Protein AF-W2BY68-F1 (afdb_monomer_lite)

Radius of gyration: 16.37 Å; chains: 1; bounding box: 42×28×41 Å

Structure (mmCIF, N/CA/C/O backbone):
data_AF-W2BY68-F1
#
_entry.id   AF-W2BY68-F1
#
loop_
_atom_site.group_PDB
_atom_site.id
_atom_site.type_symbol
_atom_site.label_atom_id
_atom_site.label_alt_id
_atom_site.label_comp_id
_atom_site.label_asym_id
_atom_site.label_entity_id
_atom_site.label_seq_id
_atom_site.pdbx_PDB_ins_code
_atom_site.Cartn_x
_atom_site.Cartn_y
_atom_site.Cartn_z
_atom_site.occupancy
_atom_site.B_iso_or_equiv
_atom_site.auth_seq_id
_atom_site.auth_comp_id
_atom_site.auth_asym_id
_atom_site.auth_atom_id
_atom_site.pdbx_PDB_model_num
ATOM 1 N N . MET A 1 1 ? 4.811 -6.636 -8.216 1.00 82.31 1 MET A N 1
ATOM 2 C CA . MET A 1 1 ? 4.349 -5.610 -9.170 1.00 82.31 1 MET A CA 1
ATOM 3 C C . MET A 1 1 ? 2.846 -5.752 -9.392 1.00 82.31 1 MET A C 1
ATOM 5 O O . MET A 1 1 ? 2.160 -5.671 -8.385 1.00 82.31 1 MET A O 1
ATOM 9 N N . SER A 1 2 ? 2.323 -6.033 -10.588 1.00 94.19 2 SER A N 1
ATOM 10 C CA . SER A 1 2 ? 0.878 -6.070 -10.904 1.00 94.19 2 SER A CA 1
ATOM 11 C C . SER A 1 2 ? 0.505 -7.366 -11.647 1.00 94.19 2 SER A C 1
ATOM 13 O O . SER A 1 2 ? 1.397 -8.061 -12.145 1.00 94.19 2 SER A O 1
ATOM 15 N N . THR A 1 3 ? -0.783 -7.720 -11.717 1.00 95.12 3 THR A N 1
ATOM 16 C CA . THR A 1 3 ? -1.300 -8.758 -12.635 1.00 95.12 3 THR A CA 1
ATOM 17 C C . THR A 1 3 ? -1.560 -8.231 -14.054 1.00 95.12 3 THR A C 1
ATOM 19 O O . THR A 1 3 ? -1.813 -9.010 -14.981 1.00 95.12 3 THR A O 1
ATOM 22 N N . ASP A 1 4 ? -1.507 -6.911 -14.264 1.00 96.19 4 ASP A N 1
ATOM 23 C CA . ASP A 1 4 ? -1.556 -6.306 -15.593 1.00 96.19 4 ASP A CA 1
ATOM 24 C C . ASP A 1 4 ? -0.158 -6.258 -16.221 1.00 96.19 4 ASP A C 1
ATOM 26 O O . ASP A 1 4 ? 0.640 -5.360 -15.950 1.00 96.19 4 ASP A O 1
ATOM 30 N N . ASN A 1 5 ? 0.121 -7.200 -17.126 1.00 96.06 5 ASN A N 1
ATOM 31 C CA . ASN A 1 5 ? 1.390 -7.256 -17.857 1.00 96.06 5 ASN A CA 1
ATOM 32 C C . ASN A 1 5 ? 1.709 -5.961 -18.622 1.00 96.06 5 ASN A C 1
ATOM 34 O O . ASN A 1 5 ? 2.878 -5.665 -18.842 1.00 96.06 5 ASN A O 1
ATOM 38 N N . ARG A 1 6 ? 0.704 -5.159 -19.005 1.00 96.56 6 ARG A N 1
ATOM 39 C CA . ARG A 1 6 ? 0.944 -3.867 -19.667 1.00 96.56 6 ARG A CA 1
ATOM 40 C C . ARG A 1 6 ? 1.532 -2.849 -18.698 1.00 96.56 6 ARG A C 1
ATOM 42 O O . ARG A 1 6 ? 2.388 -2.070 -19.091 1.00 96.56 6 ARG A O 1
ATOM 49 N N . GLN A 1 7 ? 1.086 -2.855 -17.442 1.00 96.44 7 GLN A N 1
ATOM 50 C CA . GLN A 1 7 ? 1.659 -2.004 -16.398 1.00 96.44 7 GLN A CA 1
ATOM 51 C C . GLN A 1 7 ? 3.060 -2.482 -16.018 1.00 96.44 7 GLN A C 1
ATOM 53 O O . GLN A 1 7 ? 3.944 -1.657 -15.816 1.00 96.44 7 GLN A O 1
ATOM 58 N N . VAL A 1 8 ? 3.284 -3.802 -16.022 1.00 95.06 8 VAL A N 1
ATOM 59 C CA . VAL A 1 8 ? 4.629 -4.363 -15.849 1.00 95.06 8 VAL A CA 1
ATOM 60 C C . VAL A 1 8 ? 5.577 -3.883 -16.944 1.00 95.06 8 VAL A C 1
ATOM 62 O O . VAL A 1 8 ? 6.671 -3.426 -16.635 1.00 95.06 8 VAL A O 1
ATOM 65 N N . GLN A 1 9 ? 5.143 -3.934 -18.203 1.00 96.50 9 GLN A N 1
ATOM 66 C CA . GLN A 1 9 ? 5.961 -3.475 -19.320 1.00 96.50 9 GLN A CA 1
ATOM 67 C C . GLN A 1 9 ? 6.228 -1.967 -19.254 1.00 96.50 9 GLN A C 1
ATOM 69 O O . GLN A 1 9 ? 7.367 -1.554 -19.417 1.00 96.50 9 GLN A O 1
ATOM 74 N N . LYS A 1 10 ? 5.218 -1.149 -18.922 1.00 95.44 10 LYS A N 1
ATOM 75 C CA . LYS A 1 10 ? 5.407 0.299 -18.733 1.00 95.44 10 LYS A CA 1
ATOM 76 C C . LYS A 1 10 ? 6.469 0.626 -17.687 1.00 95.44 10 LYS A C 1
ATOM 78 O O . LYS A 1 10 ? 7.245 1.534 -17.917 1.00 95.44 10 LYS A O 1
ATOM 83 N N . TYR A 1 11 ? 6.497 -0.097 -16.566 1.00 94.31 11 TYR A N 1
ATOM 84 C CA . TYR A 1 11 ? 7.529 0.086 -15.542 1.00 94.31 11 TYR A CA 1
ATOM 85 C C . TYR A 1 11 ? 8.931 -0.249 -16.071 1.00 94.31 11 TYR A C 1
ATOM 87 O O . TYR A 1 11 ? 9.885 0.450 -15.759 1.00 94.31 11 TYR A O 1
ATOM 95 N N . ILE A 1 12 ? 9.055 -1.317 -16.867 1.00 94.00 12 ILE A N 1
ATOM 96 C CA . ILE A 1 12 ? 10.333 -1.728 -17.470 1.00 94.00 12 ILE A CA 1
ATOM 97 C C . ILE A 1 12 ? 10.817 -0.695 -18.496 1.00 94.00 12 ILE A C 1
ATOM 99 O O . ILE A 1 12 ? 12.010 -0.424 -18.566 1.00 94.00 12 ILE A O 1
ATOM 103 N N . ASP A 1 13 ? 9.896 -0.134 -19.279 1.00 95.00 13 ASP A N 1
ATOM 104 C CA 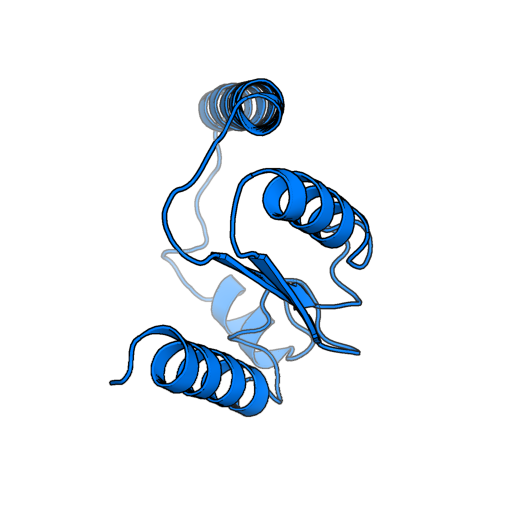. ASP A 1 13 ? 10.205 0.825 -20.344 1.00 95.00 13 ASP A CA 1
ATOM 105 C C . ASP A 1 13 ? 10.3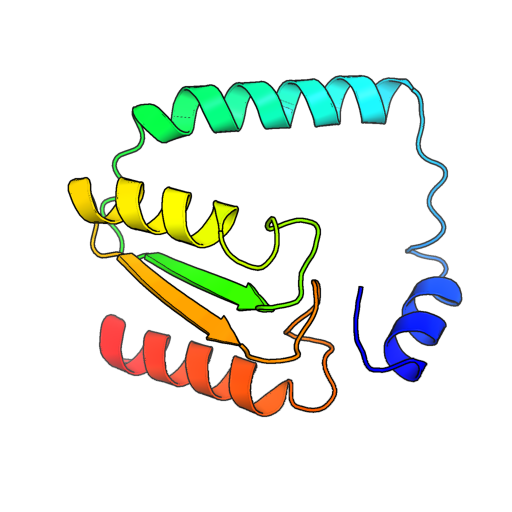98 2.265 -19.825 1.00 95.00 13 ASP A C 1
ATOM 107 O O . ASP A 1 13 ? 10.775 3.148 -20.596 1.00 95.00 13 ASP A O 1
ATOM 111 N N . ASP A 1 14 ? 10.117 2.526 -18.545 1.00 94.94 14 ASP A N 1
ATOM 112 C CA . ASP A 1 14 ? 10.234 3.851 -17.936 1.00 94.94 14 ASP A CA 1
ATOM 113 C C . ASP A 1 14 ? 11.692 4.151 -17.545 1.00 94.94 14 ASP A C 1
ATOM 115 O O . ASP A 1 14 ? 12.259 3.550 -16.629 1.00 94.94 14 ASP A O 1
ATOM 119 N N . GLU A 1 15 ? 12.293 5.136 -18.218 1.00 93.31 15 GLU A N 1
ATOM 120 C CA . GLU A 1 15 ? 13.669 5.586 -17.975 1.00 93.31 15 GLU A CA 1
ATOM 121 C C . GLU A 1 15 ? 13.904 6.117 -16.552 1.00 93.31 15 GLU A C 1
ATOM 123 O O . GLU A 1 15 ? 15.034 6.094 -16.061 1.00 93.31 15 GLU A O 1
ATOM 128 N N . PHE A 1 16 ? 12.849 6.554 -15.857 1.00 92.62 16 PHE A N 1
ATOM 129 C CA . PHE A 1 16 ? 12.935 6.980 -14.462 1.00 92.62 16 PHE A CA 1
ATOM 130 C C . PHE A 1 16 ? 12.922 5.802 -13.481 1.00 92.62 16 PHE A C 1
ATOM 132 O O . PHE A 1 16 ? 13.234 5.990 -12.304 1.00 92.62 16 PHE A O 1
ATOM 139 N N . CYS A 1 17 ? 12.580 4.596 -13.943 1.00 90.25 17 CYS A N 1
ATOM 140 C CA . CYS A 1 17 ? 12.519 3.381 -13.132 1.00 90.25 17 CYS A CA 1
ATOM 141 C C . CYS A 1 17 ? 13.762 2.482 -13.290 1.00 90.25 17 CYS A C 1
ATOM 143 O O . CYS A 1 17 ? 14.051 1.693 -12.386 1.00 90.25 17 CYS A O 1
ATOM 145 N N . ASP A 1 18 ? 14.550 2.630 -14.364 1.00 82.19 18 ASP A N 1
ATOM 146 C CA . ASP A 1 18 ? 15.813 1.898 -14.586 1.00 82.19 18 ASP A CA 1
ATOM 147 C C . ASP A 1 18 ? 16.991 2.483 -13.775 1.00 82.19 18 ASP A C 1
ATOM 149 O O . ASP A 1 18 ? 18.025 2.922 -14.288 1.00 82.19 18 ASP A O 1
ATOM 153 N N . ILE A 1 19 ? 16.827 2.531 -12.451 1.00 83.00 19 ILE A N 1
ATOM 154 C CA . ILE A 1 19 ? 17.829 3.092 -11.543 1.00 83.00 19 ILE A CA 1
ATOM 155 C C . ILE A 1 19 ? 18.793 1.996 -11.090 1.00 83.00 19 ILE A C 1
ATOM 157 O O . ILE A 1 19 ? 18.419 1.022 -10.432 1.00 83.00 19 ILE A O 1
ATOM 161 N N . LYS A 1 20 ? 20.089 2.201 -11.345 1.00 86.19 20 LYS A N 1
ATOM 162 C CA . LYS A 1 20 ? 21.148 1.349 -10.790 1.00 86.19 20 LYS A CA 1
ATOM 163 C C . LYS A 1 20 ? 21.270 1.563 -9.286 1.00 86.19 20 LYS A C 1
ATOM 165 O O . LYS A 1 20 ? 21.794 2.572 -8.816 1.00 86.19 20 LYS A O 1
ATOM 170 N N . ILE A 1 21 ? 20.821 0.569 -8.533 1.00 89.62 21 ILE A N 1
ATOM 171 C CA . ILE A 1 21 ? 20.899 0.570 -7.078 1.00 89.62 21 ILE A CA 1
ATOM 172 C C . ILE A 1 21 ? 22.336 0.285 -6.617 1.00 89.62 21 ILE A C 1
ATOM 174 O O . ILE A 1 21 ? 22.996 -0.630 -7.108 1.00 89.62 21 ILE A O 1
ATOM 178 N N . THR A 1 22 ? 22.822 1.062 -5.647 1.00 95.06 22 THR A N 1
ATOM 179 C CA . THR A 1 22 ? 24.170 0.912 -5.077 1.00 95.06 22 THR A CA 1
ATOM 180 C C . THR A 1 22 ? 24.161 0.097 -3.782 1.00 95.06 22 THR A C 1
ATOM 182 O O . THR A 1 22 ? 23.143 -0.036 -3.105 1.00 95.06 22 THR A O 1
ATOM 185 N N . ASN A 1 23 ? 25.332 -0.387 -3.360 1.00 95.69 23 ASN A N 1
ATOM 186 C CA . ASN A 1 23 ? 25.480 -1.017 -2.041 1.00 95.69 23 ASN A CA 1
ATOM 187 C C . ASN A 1 23 ? 25.124 -0.060 -0.888 1.00 95.69 23 ASN A C 1
ATOM 189 O O . ASN A 1 23 ? 24.616 -0.502 0.141 1.00 95.69 23 ASN A O 1
ATOM 193 N N . GLY A 1 24 ? 25.373 1.245 -1.066 1.00 97.00 24 GLY A N 1
ATOM 194 C CA . GLY A 1 24 ? 24.979 2.276 -0.103 1.00 97.00 24 GLY A CA 1
ATOM 195 C C . GLY A 1 24 ? 23.465 2.325 0.079 1.00 97.00 24 GLY A C 1
ATOM 196 O O . GLY A 1 24 ? 22.988 2.253 1.206 1.00 97.00 24 GLY A O 1
ATOM 197 N N . PHE A 1 25 ? 22.714 2.301 -1.027 1.00 95.19 25 PHE A N 1
ATOM 198 C CA . PHE A 1 25 ? 21.255 2.225 -0.974 1.00 95.19 25 PHE A CA 1
ATOM 199 C C . PHE A 1 25 ? 20.776 1.009 -0.179 1.00 95.19 25 PHE A C 1
ATOM 201 O O . PHE A 1 25 ? 19.944 1.160 0.707 1.00 95.19 25 PHE A O 1
ATOM 208 N N . TYR A 1 26 ? 21.302 -0.193 -0.449 1.00 95.06 26 TYR A N 1
ATOM 209 C CA . TYR A 1 26 ? 20.862 -1.391 0.275 1.00 95.06 26 TYR A CA 1
ATOM 210 C C . TYR A 1 26 ? 21.137 -1.288 1.775 1.00 95.06 26 TYR A C 1
ATOM 212 O O . TYR A 1 26 ? 20.295 -1.682 2.583 1.00 95.06 26 TYR A O 1
ATOM 220 N N . LYS A 1 27 ? 22.293 -0.736 2.159 1.00 97.31 27 LYS A N 1
ATOM 221 C CA . LYS A 1 27 ? 22.623 -0.491 3.565 1.00 97.31 27 LYS A CA 1
ATOM 222 C C . LYS A 1 27 ? 21.586 0.427 4.217 1.00 97.31 27 LYS A C 1
ATOM 224 O O . LYS A 1 27 ? 21.067 0.085 5.280 1.00 97.31 27 LYS A O 1
ATOM 229 N N . ASP A 1 28 ? 21.271 1.545 3.576 1.00 96.75 28 ASP A N 1
ATOM 230 C CA . ASP A 1 28 ? 20.349 2.543 4.119 1.00 96.75 28 ASP A CA 1
ATOM 231 C C . ASP A 1 28 ? 18.904 2.028 4.137 1.00 96.75 28 ASP A C 1
ATOM 233 O O . ASP A 1 28 ? 18.201 2.185 5.134 1.00 96.75 28 ASP A O 1
ATOM 237 N N . PHE A 1 29 ? 18.486 1.316 3.090 1.00 95.38 29 PHE A N 1
ATOM 238 C CA . PHE A 1 29 ? 17.174 0.681 2.990 1.00 95.38 29 PHE A CA 1
ATOM 239 C C . PHE A 1 29 ? 16.949 -0.341 4.112 1.00 95.38 29 PHE A C 1
ATOM 241 O O . PHE A 1 29 ? 15.958 -0.270 4.840 1.00 95.38 29 PHE A O 1
ATOM 248 N N . MET A 1 30 ? 17.899 -1.261 4.315 1.00 95.81 30 MET A N 1
ATOM 249 C CA . MET A 1 30 ? 17.813 -2.264 5.384 1.00 95.81 30 MET A CA 1
ATOM 250 C C . MET A 1 30 ? 17.848 -1.622 6.774 1.00 95.81 30 MET A C 1
ATOM 252 O O . MET A 1 30 ? 17.134 -2.064 7.678 1.00 95.81 30 MET A O 1
ATOM 256 N N . HIS A 1 31 ? 18.657 -0.574 6.953 1.00 96.50 31 HIS A N 1
ATOM 257 C CA . HIS A 1 31 ? 18.691 0.185 8.198 1.00 96.50 31 HIS A CA 1
ATOM 258 C C . HIS A 1 31 ? 17.338 0.855 8.481 1.00 96.50 31 HIS A C 1
ATOM 260 O O . HIS A 1 31 ? 16.790 0.684 9.570 1.00 96.50 31 HIS A O 1
ATOM 266 N N . GLY A 1 32 ? 16.754 1.529 7.487 1.00 96.00 32 GLY A N 1
ATOM 267 C CA . GLY A 1 32 ? 15.443 2.166 7.594 1.00 96.00 32 GLY A CA 1
ATOM 268 C C . GLY A 1 32 ? 14.330 1.177 7.940 1.00 96.00 32 GLY A C 1
ATOM 269 O O . GLY A 1 32 ? 13.562 1.422 8.869 1.00 96.00 32 GLY A O 1
ATOM 270 N N . MET A 1 33 ? 14.283 0.015 7.276 1.00 93.56 33 MET A N 1
ATOM 271 C CA . MET A 1 33 ? 13.299 -1.030 7.595 1.00 93.56 33 MET A CA 1
ATOM 272 C C . MET A 1 33 ? 13.404 -1.508 9.050 1.00 93.56 33 MET A C 1
ATOM 274 O O . MET A 1 33 ? 12.385 -1.693 9.722 1.00 93.56 33 MET A O 1
ATOM 278 N N . LYS A 1 34 ? 14.631 -1.677 9.561 1.00 93.25 34 LYS A N 1
ATOM 279 C CA . LYS A 1 34 ? 14.866 -2.073 10.955 1.00 93.25 34 LYS A CA 1
ATOM 280 C C . LYS A 1 34 ? 14.374 -1.007 11.935 1.00 93.25 34 LYS A C 1
ATOM 282 O O . LYS A 1 34 ? 13.714 -1.349 12.918 1.00 93.25 34 LYS A O 1
ATOM 287 N N . GLU A 1 35 ? 14.671 0.264 11.675 1.00 93.31 35 GLU A N 1
ATOM 288 C CA . GLU A 1 35 ? 14.247 1.360 12.549 1.00 93.31 35 GLU A CA 1
ATOM 289 C C . GLU A 1 35 ? 12.725 1.545 12.546 1.00 93.31 35 GLU A C 1
ATOM 291 O O . GLU A 1 35 ? 12.134 1.671 13.619 1.00 93.31 35 GLU A O 1
ATOM 296 N N . ILE A 1 36 ? 12.066 1.453 11.386 1.00 90.62 36 ILE A N 1
ATOM 297 C CA . ILE A 1 36 ? 10.597 1.508 11.294 1.00 90.62 36 ILE A CA 1
ATOM 298 C C . ILE A 1 36 ? 9.963 0.379 12.115 1.00 90.62 36 ILE A C 1
ATOM 300 O O . ILE A 1 36 ? 9.072 0.633 12.922 1.00 90.62 36 ILE A O 1
ATOM 304 N N . SER A 1 37 ? 10.456 -0.857 11.978 1.00 87.19 37 SER A N 1
ATOM 305 C CA . SER A 1 37 ? 9.949 -2.002 12.748 1.00 87.19 37 SER A CA 1
ATOM 306 C C . SER A 1 37 ? 10.143 -1.838 14.263 1.00 87.19 37 SER A C 1
ATOM 308 O O . SER A 1 37 ? 9.318 -2.297 15.055 1.00 87.19 37 SER A O 1
ATOM 310 N N . ARG A 1 38 ? 11.218 -1.165 14.691 1.00 87.31 38 ARG A N 1
ATOM 311 C CA . ARG A 1 38 ? 11.452 -0.846 16.105 1.00 87.31 38 ARG A CA 1
ATOM 312 C C . ARG A 1 38 ? 10.458 0.197 16.620 1.00 87.31 38 ARG A C 1
ATOM 314 O O . ARG A 1 38 ? 9.945 0.032 17.725 1.00 87.31 38 ARG A O 1
ATOM 321 N N . LEU A 1 39 ? 10.210 1.250 15.841 1.00 84.38 39 LEU A N 1
ATOM 322 C CA . LEU A 1 39 ? 9.342 2.370 16.219 1.00 84.38 39 LEU A CA 1
ATOM 323 C C . LEU A 1 39 ? 7.853 2.016 16.183 1.00 84.38 39 LEU A C 1
ATOM 325 O O . LEU A 1 39 ? 7.107 2.515 17.026 1.00 84.38 39 LEU A O 1
ATOM 329 N N . GLU A 1 40 ? 7.433 1.137 15.267 1.00 80.06 40 GLU A N 1
ATOM 330 C CA . GLU A 1 40 ? 6.039 0.689 15.110 1.00 80.06 40 GLU A CA 1
ATOM 331 C C . GLU A 1 40 ? 5.426 0.207 16.431 1.00 80.06 40 GLU A C 1
ATOM 333 O O . GLU A 1 40 ? 4.290 0.551 16.743 1.00 80.06 40 GLU A O 1
ATOM 338 N N . LYS A 1 41 ? 6.213 -0.457 17.284 1.00 72.75 41 LYS A N 1
ATOM 339 C CA . LYS A 1 41 ? 5.774 -0.945 18.603 1.00 72.75 41 LYS A CA 1
ATOM 340 C C . LYS A 1 41 ? 5.389 0.152 19.599 1.00 72.75 41 LYS A C 1
ATOM 342 O O . LYS A 1 41 ? 4.741 -0.138 20.600 1.00 72.75 41 LYS A O 1
ATOM 347 N N . SER A 1 42 ? 5.843 1.379 19.366 1.00 75.06 42 SER A N 1
ATOM 348 C CA . SER A 1 42 ? 5.647 2.535 20.249 1.00 75.06 42 SER A CA 1
ATOM 349 C C . SER A 1 42 ? 4.847 3.662 19.598 1.00 75.06 42 SER A C 1
ATOM 351 O O . SER A 1 42 ? 4.640 4.700 20.224 1.00 75.06 42 SER A O 1
ATOM 353 N N . LEU A 1 43 ? 4.422 3.487 18.343 1.00 75.75 43 LEU A N 1
ATOM 354 C CA . LEU A 1 43 ? 3.749 4.540 17.602 1.00 75.75 43 LEU A CA 1
ATOM 355 C C . LEU A 1 43 ? 2.281 4.644 18.037 1.00 75.75 43 LEU A C 1
ATOM 357 O O . LEU A 1 43 ? 1.523 3.676 17.997 1.00 75.75 43 LEU A O 1
ATOM 361 N N . SER A 1 44 ? 1.882 5.848 18.435 1.00 77.44 44 SER A N 1
ATOM 362 C CA . SER A 1 44 ? 0.485 6.223 18.627 1.00 77.44 44 SER A CA 1
ATOM 363 C C . SER A 1 44 ? 0.159 7.319 17.624 1.00 77.44 44 SER A C 1
ATOM 365 O O . SER A 1 44 ? 0.801 8.371 17.630 1.00 77.44 44 SER A O 1
ATOM 367 N N . VAL A 1 45 ? -0.793 7.054 16.730 1.00 82.62 45 VAL A N 1
ATOM 368 C CA . VAL A 1 45 ? -1.236 8.010 15.710 1.00 82.62 45 VAL A CA 1
ATOM 369 C C . VAL A 1 45 ? -2.613 8.533 16.105 1.00 82.62 45 VAL A C 1
ATOM 371 O O . VAL A 1 45 ? -3.539 7.759 16.334 1.00 82.62 45 VAL A O 1
ATOM 374 N N . SER A 1 46 ? -2.772 9.851 16.199 1.00 85.38 46 SER A N 1
ATOM 375 C CA . SER A 1 46 ? -4.057 10.466 16.562 1.00 85.38 46 SER A CA 1
ATOM 376 C C . SER A 1 46 ? -5.062 10.508 15.406 1.00 85.38 46 SER A C 1
ATOM 378 O O . SER A 1 46 ? -6.253 10.702 15.638 1.00 85.38 46 SER A O 1
ATOM 380 N N . ALA A 1 47 ? -4.600 10.327 14.167 1.00 89.38 47 ALA A N 1
ATOM 381 C CA . ALA A 1 47 ? -5.430 10.342 12.969 1.00 89.38 47 ALA A CA 1
ATOM 382 C C . ALA A 1 47 ? -5.953 8.939 12.595 1.00 89.38 47 ALA A C 1
ATOM 384 O O . ALA A 1 47 ? -5.265 7.939 12.833 1.00 89.38 47 ALA A O 1
ATOM 385 N N . PRO A 1 48 ? -7.138 8.850 11.960 1.00 93.69 48 PRO A N 1
ATOM 386 C CA . PRO A 1 48 ? -7.597 7.624 11.321 1.00 93.69 48 PRO A CA 1
ATOM 387 C C . PRO A 1 48 ? -6.594 7.108 10.280 1.00 93.69 48 PRO A C 1
ATOM 389 O O . PRO A 1 48 ? -6.028 7.885 9.514 1.00 93.69 48 PRO A O 1
ATOM 392 N N . CYS A 1 49 ? -6.381 5.795 10.248 1.00 93.94 49 CYS A N 1
ATOM 393 C CA . CYS A 1 49 ? -5.392 5.140 9.396 1.00 93.94 49 CYS A CA 1
ATOM 394 C C . CYS A 1 49 ? -6.058 4.080 8.513 1.00 93.94 49 CYS A C 1
ATOM 396 O O . CYS A 1 49 ? -6.656 3.132 9.023 1.00 93.94 49 CYS A O 1
ATOM 398 N N . LEU A 1 50 ? -5.895 4.189 7.196 1.00 96.81 50 LEU A N 1
ATOM 399 C CA . LEU A 1 50 ? -6.320 3.159 6.252 1.00 96.81 50 LEU A CA 1
ATOM 400 C C . LEU A 1 50 ? -5.122 2.323 5.793 1.00 96.81 50 LEU A C 1
ATOM 402 O O . LEU A 1 50 ? -4.191 2.836 5.176 1.00 96.81 50 LEU A O 1
ATOM 406 N N . PHE A 1 51 ? -5.178 1.020 6.047 1.00 97.31 51 PHE A N 1
ATOM 407 C CA . PHE A 1 51 ? -4.231 0.037 5.536 1.00 97.31 51 PHE A CA 1
ATOM 408 C C . PHE A 1 51 ? -4.850 -0.684 4.341 1.00 97.31 51 PHE A C 1
ATOM 410 O O . PHE A 1 51 ? -5.887 -1.335 4.470 1.00 97.31 51 PHE A O 1
ATOM 417 N N . ILE A 1 52 ? -4.202 -0.602 3.180 1.00 98.31 52 ILE A N 1
ATOM 418 C CA . ILE A 1 52 ? -4.635 -1.287 1.959 1.00 98.31 52 ILE A CA 1
ATOM 419 C C . ILE A 1 52 ? -3.494 -2.079 1.334 1.00 98.31 52 ILE A C 1
ATOM 421 O O . ILE A 1 52 ? -2.349 -1.633 1.330 1.00 98.31 52 ILE A O 1
ATOM 425 N N . SER A 1 53 ? -3.796 -3.269 0.819 1.00 98.38 53 SER A N 1
ATOM 426 C CA . SER A 1 53 ? -2.819 -4.117 0.129 1.00 98.38 53 SER A CA 1
ATOM 427 C C . SER A 1 53 ? -3.515 -5.146 -0.763 1.00 98.38 53 SER A C 1
ATOM 429 O O . SER A 1 53 ? -4.708 -5.416 -0.600 1.00 98.38 53 SER A O 1
ATOM 431 N N . GLY A 1 54 ? -2.781 -5.715 -1.716 1.00 98.19 54 GLY A N 1
ATOM 432 C CA . GLY A 1 54 ? -3.240 -6.865 -2.483 1.00 98.19 54 GLY A CA 1
ATOM 433 C C . GLY A 1 54 ? -3.137 -8.137 -1.648 1.00 98.19 54 GLY A C 1
ATOM 434 O O . GLY A 1 54 ? -2.161 -8.337 -0.924 1.00 98.19 54 GLY A O 1
ATOM 435 N N . GLU A 1 55 ? -4.143 -9.003 -1.730 1.00 98.06 55 GLU A N 1
ATOM 436 C CA . GLU A 1 55 ? -4.132 -10.286 -1.019 1.00 98.06 55 GLU A CA 1
ATOM 437 C C . 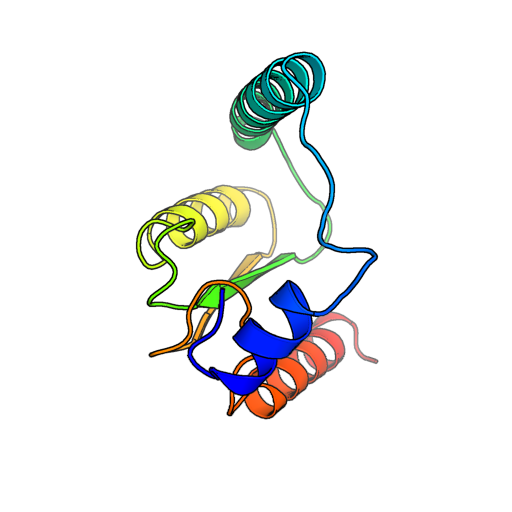GLU A 1 55 ? -3.000 -11.205 -1.511 1.00 98.06 55 GLU A C 1
ATOM 439 O O . GLU A 1 55 ? -2.388 -11.909 -0.711 1.00 98.06 55 GLU A O 1
ATOM 444 N N . ASP A 1 56 ? -2.641 -11.102 -2.794 1.00 97.81 56 ASP A N 1
ATOM 445 C CA . ASP A 1 56 ? -1.606 -11.912 -3.442 1.00 97.81 56 ASP A CA 1
ATOM 446 C C . ASP A 1 56 ? -0.247 -11.186 -3.514 1.00 97.81 56 ASP A C 1
ATOM 448 O O . ASP A 1 56 ? 0.622 -11.520 -4.331 1.00 97.81 56 ASP A O 1
ATOM 452 N N . ASP A 1 57 ? -0.034 -10.161 -2.679 1.00 97.81 57 ASP A N 1
ATOM 453 C CA . ASP A 1 57 ? 1.244 -9.458 -2.594 1.00 97.81 57 ASP A CA 1
ATOM 454 C C . ASP A 1 57 ? 2.274 -10.245 -1.752 1.00 97.81 57 ASP A C 1
ATOM 456 O O . ASP A 1 57 ? 2.142 -10.328 -0.523 1.00 97.81 57 ASP A O 1
ATOM 460 N N . PRO A 1 58 ? 3.353 -10.784 -2.359 1.00 96.19 58 PRO A N 1
ATOM 461 C CA . PRO A 1 58 ? 4.387 -11.491 -1.610 1.00 96.19 58 PRO A CA 1
ATOM 462 C C . PRO A 1 58 ? 5.181 -10.572 -0.672 1.00 96.19 58 PRO A C 1
ATOM 464 O O . PRO A 1 58 ? 5.693 -11.056 0.335 1.00 96.19 58 PRO A O 1
ATOM 467 N N . VAL A 1 59 ? 5.262 -9.262 -0.947 1.00 95.44 59 VAL A N 1
ATOM 468 C CA . VAL A 1 59 ? 5.963 -8.302 -0.072 1.00 95.44 59 VAL A CA 1
ATOM 469 C C . VAL A 1 59 ? 5.251 -8.203 1.279 1.00 95.44 59 VAL A C 1
ATOM 471 O O . VAL A 1 59 ? 5.886 -8.228 2.332 1.00 95.44 59 VAL A O 1
ATOM 474 N N . GLY A 1 60 ? 3.917 -8.180 1.259 1.00 92.69 60 GLY A N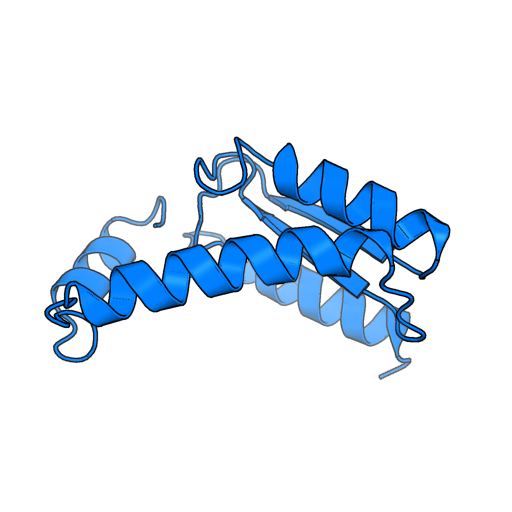 1
ATOM 475 C CA . GLY A 1 60 ? 3.063 -8.193 2.446 1.00 92.69 60 GLY A CA 1
ATOM 476 C C . GLY A 1 60 ? 2.861 -9.572 3.084 1.00 92.69 60 GLY A C 1
ATOM 477 O O . GLY A 1 60 ? 2.007 -9.692 3.967 1.00 92.69 60 GLY A O 1
ATOM 478 N N . ASN A 1 61 ? 3.601 -10.606 2.657 1.00 96.62 61 ASN A N 1
ATOM 479 C CA . ASN A 1 61 ? 3.379 -12.005 3.041 1.00 96.62 61 ASN A CA 1
ATOM 480 C C . ASN A 1 61 ? 1.923 -12.447 2.798 1.00 96.62 61 ASN A C 1
ATOM 482 O O . ASN A 1 61 ? 1.272 -12.987 3.695 1.00 96.62 61 ASN A O 1
ATOM 486 N N . LEU A 1 62 ? 1.404 -12.162 1.598 1.00 97.06 62 LEU A N 1
ATOM 487 C CA . LEU A 1 62 ? 0.023 -12.449 1.195 1.00 97.06 62 LEU A CA 1
ATOM 488 C C . LEU A 1 62 ? -0.992 -11.824 2.172 1.00 97.06 62 LEU A C 1
ATOM 490 O O . LEU A 1 62 ? -1.790 -12.505 2.814 1.00 97.06 62 LEU A O 1
ATOM 494 N N . GLY A 1 63 ? -0.839 -10.518 2.413 1.00 96.06 63 GLY A N 1
ATOM 495 C CA . GLY A 1 63 ? -1.672 -9.729 3.327 1.00 96.06 63 GLY A CA 1
ATOM 496 C C . GLY A 1 63 ? -1.427 -9.942 4.829 1.00 96.06 63 GLY A C 1
ATOM 497 O O . GLY A 1 63 ? -1.880 -9.126 5.639 1.00 96.06 63 GLY A O 1
ATOM 498 N N . LYS A 1 64 ? -0.687 -10.980 5.245 1.00 97.38 64 LYS A N 1
ATOM 499 C CA . LYS A 1 64 ? -0.480 -11.306 6.672 1.00 97.38 64 LYS A CA 1
ATOM 500 C C . LYS A 1 64 ? 0.277 -10.216 7.424 1.00 97.38 64 LYS A C 1
ATOM 502 O O . LYS A 1 64 ? -0.114 -9.860 8.535 1.00 97.38 64 LYS A O 1
ATOM 507 N N . SER A 1 65 ? 1.338 -9.671 6.828 1.00 94.81 65 SER A N 1
ATOM 508 C CA . SER A 1 65 ? 2.163 -8.646 7.478 1.00 94.81 65 SER A CA 1
ATOM 509 C C . SER A 1 65 ? 1.384 -7.342 7.657 1.00 94.81 65 SER A C 1
ATOM 511 O O . SER A 1 65 ? 1.376 -6.778 8.747 1.00 94.81 65 SER A O 1
ATOM 513 N N . VAL A 1 66 ? 0.656 -6.899 6.626 1.00 95.88 66 VAL A N 1
ATOM 514 C CA . VAL A 1 66 ? -0.174 -5.680 6.689 1.00 95.88 66 VAL A CA 1
ATOM 515 C C . VAL A 1 66 ? -1.316 -5.847 7.695 1.00 95.88 66 VAL A C 1
ATOM 517 O O . VAL A 1 66 ? -1.609 -4.927 8.458 1.00 95.88 66 VAL A O 1
ATOM 520 N N . SER A 1 67 ? -1.905 -7.044 7.769 1.00 96.56 67 SER A N 1
ATOM 521 C CA . SER A 1 67 ? -2.930 -7.369 8.767 1.00 96.56 67 SER A CA 1
ATOM 522 C C . SER A 1 67 ? -2.402 -7.274 10.198 1.00 96.56 67 SER A C 1
ATOM 524 O O . SER A 1 67 ? -3.067 -6.700 11.061 1.00 96.56 67 SER A O 1
ATOM 526 N N . ALA A 1 68 ? -1.199 -7.799 10.451 1.00 94.25 68 ALA A N 1
ATOM 527 C CA . ALA A 1 68 ? -0.559 -7.726 11.761 1.00 94.25 68 ALA A CA 1
ATOM 528 C C . ALA A 1 68 ? -0.259 -6.275 12.174 1.00 94.25 68 ALA A C 1
ATOM 530 O O . ALA A 1 68 ? -0.533 -5.896 13.312 1.00 94.25 68 ALA A O 1
ATOM 531 N N . ILE A 1 69 ? 0.227 -5.452 11.238 1.00 92.81 69 ILE A N 1
ATOM 532 C CA . ILE A 1 69 ? 0.486 -4.025 11.479 1.00 92.81 69 ILE A CA 1
ATOM 533 C C . ILE A 1 69 ? -0.826 -3.297 11.795 1.00 92.81 69 ILE A C 1
ATOM 535 O O . ILE A 1 69 ? -0.927 -2.636 12.825 1.00 92.81 69 ILE A O 1
ATOM 539 N N . CYS A 1 70 ? -1.872 -3.467 10.978 1.00 94.38 70 CYS A N 1
ATOM 540 C CA . CYS A 1 70 ? -3.172 -2.846 11.247 1.00 94.38 70 CYS A CA 1
ATOM 541 C C . CYS A 1 70 ? -3.731 -3.270 12.618 1.00 94.38 70 CYS A C 1
ATOM 543 O O . CYS A 1 70 ? -4.232 -2.437 13.372 1.00 94.38 70 CYS A O 1
ATOM 545 N N . HIS A 1 71 ? -3.598 -4.550 12.986 1.00 93.12 71 HIS A N 1
ATOM 546 C CA . HIS A 1 71 ? -4.006 -5.038 14.304 1.00 93.12 71 HIS A CA 1
ATOM 547 C C . HIS A 1 71 ? -3.267 -4.335 15.453 1.00 93.12 71 HIS A C 1
ATOM 549 O O . HIS A 1 71 ? -3.878 -4.052 16.483 1.00 93.12 71 HIS A O 1
ATOM 555 N N . ASN A 1 72 ? -1.978 -4.022 15.295 1.00 90.06 72 ASN A N 1
ATOM 556 C CA . ASN A 1 72 ? -1.244 -3.242 16.289 1.00 90.06 72 ASN A CA 1
ATOM 557 C C . ASN A 1 72 ? -1.737 -1.796 16.359 1.00 90.06 72 ASN A C 1
ATOM 559 O O . ASN A 1 72 ? -1.989 -1.310 17.458 1.00 90.06 72 ASN A O 1
ATOM 563 N N . TYR A 1 73 ? -1.961 -1.144 15.216 1.00 91.69 73 TYR A N 1
ATOM 564 C CA . TYR A 1 73 ? -2.474 0.230 15.180 1.00 91.69 73 TYR A CA 1
ATOM 565 C C . TYR A 1 73 ? -3.875 0.349 15.780 1.00 91.69 73 TYR A C 1
ATOM 567 O O . TYR A 1 73 ? -4.161 1.326 16.461 1.00 91.69 73 TYR A O 1
ATOM 575 N N . LYS A 1 74 ? -4.733 -0.669 15.635 1.00 91.50 74 LYS A N 1
ATOM 576 C CA . LYS A 1 74 ? -6.059 -0.701 16.281 1.00 91.50 74 LYS A CA 1
ATOM 577 C C . LYS A 1 74 ? -6.012 -0.616 17.813 1.00 91.50 74 LYS A C 1
ATOM 579 O O . LYS A 1 74 ? -7.037 -0.339 18.427 1.00 91.50 74 LYS A O 1
ATOM 584 N N . LYS A 1 75 ? -4.858 -0.864 18.447 1.00 89.19 75 LYS A N 1
ATOM 585 C CA . LYS A 1 75 ? -4.690 -0.749 19.908 1.00 89.19 75 LYS A CA 1
ATOM 586 C C . LYS A 1 75 ? -4.553 0.702 20.374 1.00 89.19 75 LYS A C 1
ATOM 588 O O . LYS A 1 75 ? -4.795 0.973 21.546 1.00 89.19 75 LYS A O 1
ATOM 593 N N . THR A 1 76 ? -4.142 1.612 19.490 1.00 88.06 76 THR A N 1
ATOM 594 C CA . THR A 1 76 ? -3.801 3.005 19.831 1.00 88.06 76 THR A CA 1
ATOM 595 C C . THR A 1 76 ? -4.475 4.042 18.929 1.00 88.06 76 THR A C 1
ATOM 597 O O . THR A 1 76 ? -4.522 5.214 19.296 1.00 88.06 76 THR A O 1
ATOM 600 N N . SER A 1 77 ? -5.035 3.629 17.791 1.00 88.94 77 SER A N 1
ATOM 601 C CA . SER A 1 77 ? -5.551 4.498 16.730 1.00 88.94 77 SER A CA 1
ATOM 602 C C . SER A 1 77 ? -6.803 3.906 16.071 1.00 88.94 77 SER A C 1
ATOM 604 O O . SER A 1 77 ? -7.018 2.692 16.080 1.00 88.94 77 SER A O 1
ATOM 606 N N . ASN A 1 78 ? -7.620 4.752 15.433 1.00 91.88 78 ASN A N 1
ATOM 607 C CA . ASN A 1 78 ? -8.700 4.283 14.561 1.00 91.88 78 ASN A CA 1
ATOM 608 C C . ASN A 1 78 ? -8.096 3.760 13.249 1.00 91.88 78 ASN A C 1
ATOM 610 O O . ASN A 1 78 ? -7.684 4.554 12.408 1.00 91.88 78 ASN A O 1
ATOM 614 N N . ALA A 1 79 ? -8.001 2.442 13.091 1.00 94.19 79 ALA A N 1
ATOM 615 C CA . ALA A 1 79 ? -7.365 1.828 11.932 1.00 94.19 79 ALA A CA 1
ATOM 616 C C . ALA A 1 79 ? -8.294 0.852 11.202 1.00 94.19 79 ALA A C 1
ATOM 618 O O . ALA A 1 79 ? -8.950 0.010 11.819 1.00 94.19 79 ALA A O 1
ATOM 619 N N . GLU A 1 80 ? -8.289 0.919 9.875 1.00 96.88 80 GLU A N 1
ATOM 620 C CA . GLU A 1 80 ? -9.052 0.052 8.980 1.00 96.88 80 GLU A CA 1
ATOM 621 C C . GLU A 1 80 ? -8.113 -0.745 8.069 1.00 96.88 80 GLU A C 1
ATOM 623 O O . GLU A 1 80 ? -7.042 -0.265 7.706 1.00 96.88 80 GLU A O 1
ATOM 628 N N . LEU A 1 81 ? -8.509 -1.966 7.703 1.00 98.06 81 LEU A N 1
ATOM 629 C CA . LEU A 1 81 ? -7.778 -2.812 6.763 1.00 98.06 81 LEU A CA 1
ATOM 630 C C . LEU A 1 81 ? -8.683 -3.217 5.605 1.00 98.06 81 LEU A C 1
ATOM 632 O O . LEU A 1 81 ? -9.750 -3.789 5.832 1.00 98.06 81 LEU A O 1
ATOM 636 N N . LYS A 1 82 ? -8.181 -3.054 4.382 1.00 98.38 82 LYS A N 1
ATOM 637 C CA . LYS A 1 82 ? -8.755 -3.651 3.179 1.00 98.38 82 LYS A CA 1
ATOM 638 C C . LYS A 1 82 ? -7.698 -4.434 2.408 1.00 98.38 82 LYS A C 1
ATOM 640 O O . LYS A 1 82 ? -6.730 -3.870 1.908 1.00 98.38 82 LYS A O 1
ATOM 645 N N . LEU A 1 83 ? -7.924 -5.738 2.274 1.00 98.50 83 LEU A N 1
ATOM 646 C CA . LEU A 1 83 ? -7.199 -6.572 1.319 1.00 98.50 83 LEU A CA 1
ATOM 647 C C . LEU A 1 83 ? -8.026 -6.696 0.038 1.00 98.50 83 LEU A C 1
ATOM 649 O O . LEU A 1 83 ? -9.237 -6.933 0.097 1.00 98.50 83 LEU A O 1
ATOM 653 N N . PHE A 1 84 ? -7.383 -6.486 -1.108 1.00 98.38 84 PHE A N 1
ATOM 654 C CA . PHE A 1 84 ? -8.004 -6.632 -2.420 1.00 98.38 84 PHE A CA 1
ATOM 655 C C . PHE A 1 84 ? -7.688 -8.026 -2.984 1.00 98.38 84 PHE A C 1
ATOM 657 O O . PHE A 1 84 ? -6.520 -8.292 -3.285 1.00 98.38 84 PHE A O 1
ATOM 664 N N . PRO A 1 85 ? -8.693 -8.915 -3.123 1.00 97.69 85 PRO A N 1
ATOM 665 C CA . PRO A 1 85 ? -8.479 -10.269 -3.623 1.00 97.69 85 PRO A CA 1
ATOM 666 C C . PRO A 1 85 ? -7.853 -10.271 -5.014 1.00 97.69 85 PRO A C 1
ATOM 668 O O . PRO A 1 85 ? -8.186 -9.422 -5.845 1.00 97.69 85 PRO A O 1
ATOM 671 N N . HIS A 1 86 ? -6.967 -11.234 -5.268 1.00 96.88 86 HIS A N 1
ATOM 672 C CA . HIS A 1 86 ? -6.288 -11.449 -6.555 1.00 96.88 86 HIS A CA 1
ATOM 673 C C . HIS A 1 86 ? -5.359 -10.322 -7.034 1.00 96.88 86 HIS A C 1
ATOM 675 O O . HIS A 1 86 ? -4.760 -10.425 -8.105 1.00 96.88 86 HIS A O 1
ATOM 681 N N . MET A 1 87 ? -5.227 -9.240 -6.265 1.00 98.19 87 MET A N 1
ATOM 682 C CA . MET A 1 87 ? -4.309 -8.149 -6.569 1.00 98.19 87 MET A CA 1
ATOM 683 C C . MET A 1 87 ? -2.939 -8.410 -5.945 1.00 98.19 87 MET A C 1
ATOM 685 O O . MET A 1 87 ? -2.843 -8.951 -4.842 1.00 98.19 87 MET A O 1
ATOM 689 N N . ARG A 1 88 ? -1.876 -7.992 -6.638 1.00 97.31 88 ARG A N 1
ATOM 690 C CA . ARG A 1 88 ? -0.494 -8.068 -6.146 1.00 97.31 88 ARG A CA 1
ATOM 691 C C . ARG A 1 88 ? -0.091 -6.740 -5.490 1.00 97.31 88 ARG A C 1
ATOM 693 O O . ARG A 1 88 ? -0.911 -6.038 -4.912 1.00 97.31 88 ARG A O 1
ATOM 700 N N . HIS A 1 89 ? 1.196 -6.412 -5.552 1.00 97.56 89 HIS A N 1
ATOM 701 C CA . HIS A 1 89 ? 1.808 -5.284 -4.852 1.00 97.56 89 HIS A CA 1
ATOM 702 C C . HIS A 1 89 ? 1.234 -3.915 -5.254 1.00 97.56 89 HIS A C 1
ATOM 704 O O . HIS A 1 89 ? 0.914 -3.094 -4.400 1.00 97.56 89 HIS A O 1
ATOM 710 N N . GLU A 1 90 ? 1.076 -3.661 -6.554 1.00 97.25 90 GLU A N 1
ATOM 711 C CA . GLU A 1 90 ? 0.677 -2.348 -7.066 1.00 97.25 90 GLU A CA 1
ATOM 712 C C . GLU A 1 90 ? -0.831 -2.254 -7.299 1.00 97.25 90 GLU A C 1
ATOM 714 O O . GLU A 1 90 ? -1.285 -2.093 -8.428 1.00 97.25 90 GLU A O 1
ATOM 719 N N . ILE A 1 91 ? -1.621 -2.332 -6.229 1.00 97.94 91 ILE A N 1
ATOM 720 C CA . ILE A 1 91 ? -3.095 -2.321 -6.292 1.00 97.94 91 ILE A CA 1
ATOM 721 C C . ILE A 1 91 ? -3.687 -1.129 -7.076 1.00 97.94 91 ILE A C 1
ATOM 723 O O . ILE A 1 91 ? -4.734 -1.253 -7.706 1.00 97.94 91 ILE A O 1
ATOM 727 N N . LEU A 1 92 ? -2.995 0.015 -7.106 1.00 97.94 92 LEU A N 1
ATOM 728 C CA . LEU A 1 92 ? -3.397 1.205 -7.874 1.00 97.94 92 LEU A CA 1
ATOM 729 C C . LEU A 1 92 ? -3.155 1.060 -9.392 1.00 97.94 92 LEU A C 1
ATOM 731 O O . LEU A 1 92 ? -3.775 1.755 -10.195 1.00 97.94 92 LEU A O 1
ATOM 735 N N . ASN A 1 93 ? -2.298 0.121 -9.790 1.00 97.50 93 ASN A N 1
ATOM 736 C CA . ASN A 1 93 ? -1.955 -0.215 -11.173 1.00 97.50 93 ASN A CA 1
ATOM 737 C C . ASN A 1 93 ? -2.464 -1.617 -11.569 1.00 97.50 93 ASN A C 1
ATOM 739 O O . ASN A 1 93 ? -1.955 -2.231 -12.509 1.00 97.50 93 ASN A O 1
ATOM 743 N N . GLU A 1 94 ? -3.441 -2.165 -10.848 1.00 97.25 94 GLU A N 1
ATOM 744 C CA . GLU A 1 94 ? -4.110 -3.412 -11.224 1.00 97.25 94 GLU A CA 1
ATOM 745 C C . GLU A 1 94 ? -5.217 -3.174 -12.258 1.00 97.25 94 GLU A C 1
ATOM 747 O O . GLU A 1 94 ? -5.726 -2.063 -12.419 1.00 97.25 94 GLU A O 1
ATOM 752 N N . LYS A 1 95 ? -5.645 -4.239 -12.947 1.00 96.56 95 LYS A N 1
ATOM 753 C CA . LYS A 1 95 ? -6.706 -4.155 -13.975 1.00 96.56 95 LYS A CA 1
ATOM 754 C C . LYS A 1 95 ? -8.010 -3.561 -13.440 1.00 96.56 95 LYS A C 1
ATOM 756 O O . LYS A 1 95 ? -8.713 -2.863 -14.164 1.00 96.56 95 LYS A O 1
ATOM 761 N N . GLU A 1 96 ? -8.324 -3.845 -12.178 1.00 95.69 96 GLU A N 1
ATOM 762 C CA . GLU A 1 96 ? -9.511 -3.338 -11.487 1.00 95.69 96 GLU A CA 1
ATOM 763 C C . GLU A 1 96 ? -9.183 -2.219 -10.487 1.00 95.69 96 GLU A C 1
ATOM 765 O O . GLU A 1 96 ? -9.881 -2.050 -9.486 1.00 95.69 96 GLU A O 1
ATOM 770 N N . ASN A 1 97 ? -8.139 -1.429 -10.755 1.00 96.94 97 ASN A N 1
ATOM 771 C CA . ASN A 1 97 ? -7.702 -0.329 -9.892 1.00 96.94 97 ASN A CA 1
ATOM 772 C C . ASN A 1 97 ? -8.807 0.677 -9.533 1.00 96.94 97 ASN A C 1
ATOM 774 O O . ASN A 1 97 ? -8.773 1.248 -8.447 1.00 96.94 97 ASN A O 1
ATOM 778 N N . LYS A 1 98 ? -9.827 0.858 -10.383 1.00 98.12 98 LYS A N 1
ATOM 779 C CA . LYS A 1 98 ? -11.005 1.689 -10.080 1.00 98.12 98 LYS A CA 1
ATOM 780 C C . LYS A 1 98 ? -11.653 1.317 -8.747 1.00 98.12 98 LYS A C 1
ATOM 782 O O . LYS A 1 98 ? -11.977 2.212 -7.978 1.00 98.12 98 LYS A O 1
ATOM 787 N N . LYS A 1 99 ? -11.736 0.021 -8.424 1.00 98.12 99 LYS A N 1
ATOM 788 C CA . LYS A 1 99 ? -12.266 -0.457 -7.136 1.00 98.12 99 LYS A CA 1
ATOM 789 C C . LYS A 1 99 ? -11.426 0.031 -5.958 1.00 98.12 99 LYS A C 1
ATOM 791 O O . LYS A 1 99 ? -11.962 0.304 -4.890 1.00 98.12 99 LYS A O 1
ATOM 796 N N . VAL A 1 100 ? -10.111 0.135 -6.148 1.00 98.31 100 VAL A N 1
ATOM 797 C CA . VAL A 1 100 ? -9.182 0.635 -5.130 1.00 98.31 100 VAL A CA 1
ATOM 798 C C . VAL A 1 100 ? -9.363 2.138 -4.944 1.00 98.31 100 VAL A C 1
ATOM 800 O O . VAL A 1 100 ? -9.520 2.593 -3.814 1.00 98.31 100 VAL A O 1
ATOM 803 N N . TYR A 1 101 ? -9.418 2.901 -6.039 1.00 98.44 10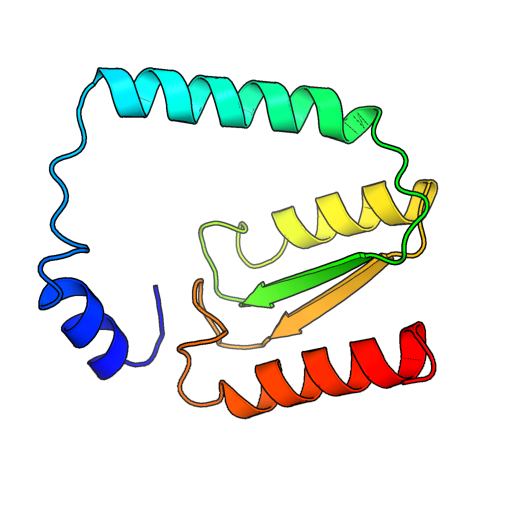1 TYR A N 1
ATOM 804 C CA . TYR A 1 101 ? -9.659 4.346 -5.988 1.00 98.44 101 TYR A CA 1
ATOM 805 C C . TYR A 1 101 ? -11.006 4.693 -5.344 1.00 98.44 101 TYR A C 1
ATOM 807 O O . TYR A 1 101 ? -11.056 5.551 -4.467 1.00 98.44 101 TYR A O 1
ATOM 815 N N . GLU A 1 102 ? -12.081 4.003 -5.730 1.00 98.31 102 GLU A N 1
ATOM 816 C CA . GLU A 1 102 ? -13.414 4.179 -5.143 1.00 98.31 102 GLU A CA 1
ATOM 817 C C . GLU A 1 102 ? -13.418 3.856 -3.646 1.00 98.31 102 GLU A C 1
ATOM 819 O O . GLU A 1 102 ? -14.011 4.592 -2.861 1.00 98.31 102 GLU A O 1
ATOM 824 N N . TYR A 1 103 ? -12.717 2.797 -3.226 1.00 98.44 103 TYR A N 1
ATOM 825 C CA . TYR A 1 103 ? -12.592 2.454 -1.810 1.00 98.44 103 TYR A CA 1
ATOM 826 C C . TYR A 1 103 ? -11.902 3.565 -1.012 1.00 98.44 103 TYR A C 1
ATOM 828 O O . TYR A 1 103 ? -12.408 3.976 0.029 1.00 98.44 103 TYR A O 1
ATOM 836 N N . ILE A 1 104 ? -10.772 4.075 -1.515 1.00 97.94 104 ILE A N 1
ATOM 837 C CA . ILE A 1 104 ? -10.027 5.166 -0.872 1.00 97.94 104 ILE A CA 1
ATOM 838 C C . ILE A 1 104 ? -10.897 6.423 -0.784 1.00 97.94 104 ILE A C 1
ATOM 840 O O . ILE A 1 104 ? -10.969 7.041 0.275 1.00 97.94 104 ILE A O 1
ATOM 844 N N . LEU A 1 105 ? -11.582 6.789 -1.871 1.00 97.56 105 LEU A N 1
ATOM 845 C CA . LEU A 1 105 ? -12.453 7.963 -1.903 1.00 97.56 105 LEU A CA 1
ATOM 846 C C . LEU A 1 105 ? -13.601 7.844 -0.893 1.00 97.56 105 LEU A C 1
ATOM 848 O O . LEU A 1 105 ? -13.828 8.762 -0.109 1.00 97.56 105 LEU A O 1
ATOM 852 N N . ASN A 1 106 ? -14.291 6.703 -0.870 1.00 97.19 106 ASN A N 1
ATOM 853 C CA . ASN A 1 106 ? -15.385 6.460 0.069 1.00 97.19 106 ASN A CA 1
ATOM 854 C C . ASN A 1 106 ? -14.897 6.467 1.525 1.00 97.19 106 ASN A C 1
ATOM 856 O O . ASN A 1 106 ? -15.572 7.003 2.408 1.00 97.19 106 ASN A O 1
ATOM 860 N N . TRP A 1 107 ? -13.709 5.917 1.783 1.00 97.44 107 TRP A N 1
ATOM 861 C CA . TRP A 1 107 ? -13.087 5.975 3.101 1.00 97.44 107 TRP A CA 1
ATOM 862 C C . TRP A 1 107 ? -12.793 7.421 3.524 1.00 97.44 107 TRP A C 1
ATOM 864 O O . TRP A 1 107 ? -13.144 7.812 4.635 1.00 97.44 107 TRP A O 1
ATOM 874 N N . LEU A 1 108 ? -12.237 8.242 2.628 1.00 96.19 108 LEU A N 1
ATOM 875 C CA . LEU A 1 108 ? -11.971 9.658 2.897 1.00 96.19 108 LEU A CA 1
ATOM 876 C C . LEU A 1 108 ? -13.256 10.442 3.200 1.00 96.19 108 LEU A C 1
ATOM 878 O O . LEU A 1 108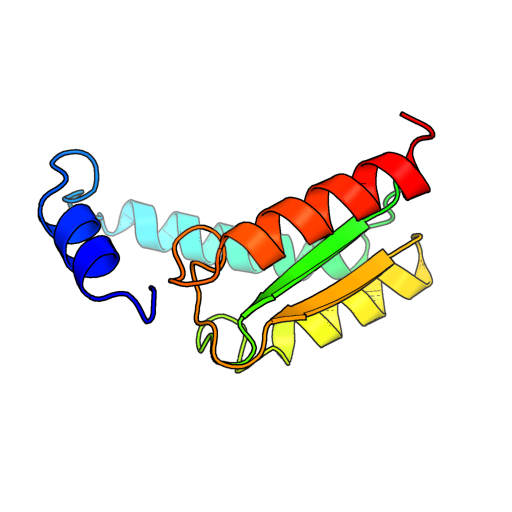 ? -13.300 11.157 4.198 1.00 96.19 108 LEU A O 1
ATOM 882 N N . ILE A 1 109 ? -14.303 10.276 2.384 1.00 95.81 109 ILE A N 1
ATOM 883 C CA . ILE A 1 109 ? -15.600 10.947 2.579 1.00 95.81 109 ILE A CA 1
ATOM 884 C C . ILE A 1 109 ? -16.207 10.559 3.932 1.00 95.81 109 ILE A C 1
ATOM 886 O O . ILE A 1 109 ? -16.586 11.425 4.716 1.00 95.81 109 ILE A O 1
ATOM 890 N N . SER A 1 110 ? -16.250 9.258 4.235 1.00 92.81 110 SER A N 1
ATOM 891 C CA . SER A 1 110 ? -16.861 8.750 5.472 1.00 92.81 110 SER A CA 1
ATOM 892 C C . SER A 1 110 ? -16.073 9.087 6.739 1.00 92.81 110 SER A C 1
ATOM 894 O O . SER A 1 110 ? -16.664 9.229 7.806 1.00 92.81 110 SER A O 1
ATOM 896 N N . THR A 1 111 ? -14.750 9.226 6.636 1.00 91.19 111 THR A N 1
ATOM 897 C CA . THR A 1 111 ? -13.869 9.460 7.787 1.00 91.19 111 THR A CA 1
ATOM 898 C C . THR A 1 111 ? -13.673 10.947 8.082 1.00 91.19 111 THR A C 1
ATOM 900 O O . THR A 1 111 ? -13.476 11.321 9.238 1.00 91.19 111 THR A O 1
ATOM 903 N N . HIS A 1 112 ? -13.729 11.804 7.058 1.00 81.62 112 HIS A N 1
ATOM 904 C CA . HIS A 1 112 ? -13.415 13.230 7.182 1.00 81.62 112 HIS A CA 1
ATOM 905 C C . HIS A 1 112 ? -14.592 14.174 6.908 1.00 81.62 112 HIS A C 1
ATOM 907 O O . HIS A 1 112 ? -14.389 15.385 6.968 1.00 81.62 112 HIS A O 1
ATOM 913 N N . ASN A 1 113 ? -15.805 13.657 6.665 1.00 71.06 113 ASN A N 1
ATOM 914 C CA . ASN A 1 113 ? -16.985 14.455 6.296 1.00 71.06 113 ASN A CA 1
ATOM 915 C C . ASN A 1 113 ? -16.681 15.456 5.162 1.00 71.06 113 ASN A C 1
ATOM 917 O O . ASN A 1 113 ? -17.058 16.628 5.249 1.00 71.06 113 ASN A O 1
ATOM 921 N N . LEU A 1 114 ? -15.942 14.997 4.146 1.00 56.75 114 LEU A N 1
ATOM 922 C CA . LEU A 1 114 ? -15.731 15.744 2.901 1.00 56.75 114 LEU A CA 1
ATOM 923 C C . LEU A 1 114 ? -17.022 15.831 2.081 1.00 56.75 114 LEU A C 1
ATOM 925 O O . LEU A 1 114 ? -17.822 14.869 2.139 1.00 56.75 114 LEU A O 1
#

pLDDT: mean 93.09, std 6.81, range [56.75, 98.5]

Sequence (114 aa):
MSTDNRQVQKYIDDEFCDIKITNGFYKDFMHGMKEISRLEKSLSVSAPCLFISGEDDPVGNLGKSVSAICHNYKKTSNAELKLFPHMRHEILNEKENKKVYEYILNWLISTHNL

Secondary structure (DSSP, 8-state):
--S-HHHHHHHHH-TTT-----HHHHHHHHHHHHHHHHHHTT---SS-EEEEEETT-TTTTTTHHHHHHHHHHTTTS-EEEEEETT--S-GGGSTTHHHHHHHHHHHHHHHHT-

Foldseek 3Di:
DWPPVVVVVVLVPDPVNPDDDDPVNVVVVVVVVVVCVVCLQVDADAAEEEQEAECAEVVCVSVPNSVVSQVSNVVRYNYDYDYDYPTYGPCCPYPVNVVVVVVVVVCCCVRPVD